Protein AF-0000000074075766 (afdb_homodimer)

Nearest PDB structures (foldseek):
  7s03-assembly1_A-2  TM=6.917E-01  e=5.453E-04  Homo sapiens
  5hoo-assembly1_B  TM=7.988E-01  e=1.488E-02  Drosophila mauritiana
  3hot-assembly1_A  TM=7.757E-01  e=2.606E-02  Drosophila mauritiana
  2mp8-assembly1_A  TM=7.355E-01  e=4.040E+00  Enterococcus faecalis
  3hgl-assembly1_A  TM=3.322E-01  e=8.854E+00  Pseudomonas syringae pv. tomato

Sequence (158 aa):
MAERSTHTRHVLIYEFESGHRAAETHRNLSQVFGTEAPSERTARVWFQRLKAGNKKLEDEPRSSRPTAVSFDELKNLAEMAERSTHTRHVLIYEFESGHRAAETHRNLSQVFGTEAPSERTARVWFQRLKAGNKKLEDEPRSSRPTAVSFDELKNLAE

Secondary structure (DSSP, 8-state):
-HHHHHHHHHHHHHHHHTT--HHHHHHHHHHHHGGGSPPHHHHHHHHHHHHTT----------S------HHHHHHHH-/-HHHHHHHHHHHHHHHHTT--HHHHHHHHHHHHGGGSPPHHHHHHHHHHHHTT----------S------HHHHHHHH-

pLDDT: mean 76.15, std 22.22, range [35.12, 97.56]

Radius of gyration: 15.57 Å; Cα contacts (8 Å, |Δi|>4): 127; chains: 2; bounding box: 32×39×40 Å

Structure (mmCIF, N/CA/C/O backbone):
data_AF-0000000074075766-model_v1
#
loop_
_entity.id
_entity.type
_entity.pdbx_description
1 polymer 'Mos1 transposase HTH domain-containing protein'
#
loop_
_atom_site.group_PDB
_atom_site.id
_atom_site.type_symbol
_atom_site.label_atom_id
_atom_site.label_alt_id
_atom_site.label_comp_id
_atom_site.label_asym_id
_atom_site.label_entity_id
_atom_site.label_seq_id
_atom_site.pdbx_PDB_ins_code
_atom_site.Cartn_x
_atom_site.Cartn_y
_atom_site.Cartn_z
_atom_site.occupancy
_atom_site.B_iso_or_equiv
_atom_site.auth_seq_id
_atom_site.auth_comp_id
_atom_site.auth_asym_id
_atom_site.auth_atom_id
_atom_site.pdbx_PDB_model_num
ATOM 1 N N . MET A 1 1 ? 16.812 -4.723 5.109 1 43.09 1 MET A N 1
ATOM 2 C CA . MET A 1 1 ? 16.281 -5.461 3.963 1 43.09 1 MET A CA 1
ATOM 3 C C . MET A 1 1 ? 14.883 -5.996 4.25 1 43.09 1 MET A C 1
ATOM 5 O O . MET A 1 1 ? 14.016 -5.988 3.373 1 43.09 1 MET A O 1
ATOM 9 N N . ALA A 1 2 ? 14.656 -6.527 5.516 1 48.91 2 ALA A N 1
ATOM 10 C CA . ALA A 1 2 ? 13.414 -7.145 5.98 1 48.91 2 ALA A CA 1
ATOM 11 C C . ALA A 1 2 ? 12.242 -6.172 5.883 1 48.91 2 ALA A C 1
ATOM 13 O O . ALA A 1 2 ? 11.125 -6.566 5.543 1 48.91 2 ALA A O 1
ATOM 14 N N . GLU A 1 3 ? 12.484 -4.793 6.168 1 53.28 3 GLU A N 1
ATOM 15 C CA . GLU A 1 3 ? 11.477 -3.742 6.188 1 53.28 3 GLU A CA 1
ATOM 16 C C . GLU A 1 3 ? 10.906 -3.5 4.793 1 53.28 3 GLU A C 1
ATOM 18 O O . GLU A 1 3 ? 9.711 -3.225 4.645 1 53.28 3 GLU A O 1
ATOM 23 N N . ARG A 1 4 ? 11.742 -3.697 3.75 1 63.53 4 ARG A N 1
ATOM 24 C CA . ARG A 1 4 ? 11.289 -3.508 2.373 1 63.53 4 ARG A CA 1
ATOM 25 C C . ARG A 1 4 ? 10.367 -4.641 1.936 1 63.53 4 ARG A C 1
ATOM 27 O O . ARG A 1 4 ? 9.43 -4.422 1.164 1 63.53 4 ARG A O 1
ATOM 34 N N . SER A 1 5 ? 10.625 -5.699 2.643 1 76.75 5 SER A N 1
ATOM 35 C CA . SER A 1 5 ? 9.781 -6.848 2.318 1 76.75 5 SER A CA 1
ATOM 36 C C . SER A 1 5 ? 8.375 -6.672 2.871 1 76.75 5 SER A C 1
ATOM 38 O O . SER A 1 5 ? 7.391 -6.949 2.18 1 76.75 5 SER A O 1
ATOM 40 N N . THR A 1 6 ? 8.406 -6.008 4.004 1 81 6 THR A N 1
ATOM 41 C CA . THR A 1 6 ? 7.105 -5.785 4.617 1 81 6 THR A CA 1
ATOM 42 C C . THR A 1 6 ? 6.332 -4.703 3.871 1 81 6 THR A C 1
ATOM 44 O O . THR A 1 6 ? 5.145 -4.863 3.59 1 81 6 THR A O 1
ATOM 47 N N . HIS A 1 7 ? 7.031 -3.674 3.494 1 87 7 HIS A N 1
ATOM 48 C CA . HIS A 1 7 ? 6.41 -2.584 2.75 1 87 7 HIS A CA 1
ATOM 49 C C . HIS A 1 7 ? 5.863 -3.068 1.412 1 87 7 HIS A C 1
ATOM 51 O O . HIS A 1 7 ? 4.727 -2.762 1.054 1 87 7 HIS A O 1
ATOM 57 N N . THR A 1 8 ? 6.605 -3.871 0.772 1 90.31 8 THR A N 1
ATOM 58 C CA . THR A 1 8 ? 6.219 -4.379 -0.54 1 90.31 8 THR A CA 1
ATOM 59 C C . THR A 1 8 ? 4.98 -5.262 -0.433 1 90.31 8 THR A C 1
ATOM 61 O O . THR A 1 8 ? 4.082 -5.188 -1.274 1 90.31 8 THR A O 1
ATOM 64 N N . ARG A 1 9 ? 4.91 -5.965 0.605 1 88.25 9 ARG A N 1
ATOM 65 C CA . ARG A 1 9 ? 3.766 -6.852 0.803 1 88.25 9 ARG A CA 1
ATOM 66 C C . ARG A 1 9 ? 2.486 -6.047 1.012 1 88.25 9 ARG A C 1
ATOM 68 O O . ARG A 1 9 ? 1.462 -6.332 0.386 1 88.25 9 ARG A O 1
ATOM 75 N N . HIS A 1 10 ? 2.586 -5.102 1.835 1 90.62 10 HIS A N 1
ATOM 76 C CA . HIS A 1 10 ? 1.429 -4.25 2.084 1 90.62 10 HIS A CA 1
ATOM 77 C C . HIS A 1 10 ? 0.969 -3.557 0.806 1 90.62 10 HIS A C 1
ATOM 79 O O . HIS A 1 10 ? -0.233 -3.436 0.559 1 90.62 10 HIS A O 1
ATOM 85 N N . VAL A 1 11 ? 1.904 -3.168 0.077 1 94.06 11 VAL A N 1
ATOM 86 C CA . VAL A 1 11 ? 1.596 -2.455 -1.157 1 94.06 11 VAL A CA 1
ATOM 87 C C . VAL A 1 11 ? 0.961 -3.412 -2.164 1 94.06 11 VAL A C 1
ATOM 89 O O . VAL A 1 11 ? 0.001 -3.055 -2.85 1 94.06 11 VAL A O 1
ATOM 92 N N . LEU A 1 12 ? 1.46 -4.672 -2.225 1 93.75 12 LEU A N 1
ATOM 93 C CA . LEU A 1 12 ? 0.882 -5.664 -3.121 1 93.75 12 LEU A CA 1
ATOM 94 C C . LEU A 1 12 ? -0.57 -5.953 -2.752 1 93.75 12 LEU A C 1
ATOM 96 O O . LEU A 1 12 ? -1.435 -6.023 -3.629 1 93.75 12 LEU A O 1
ATOM 100 N N . ILE A 1 13 ? -0.773 -6.035 -1.514 1 92.56 13 ILE A N 1
ATOM 101 C CA . ILE A 1 13 ? -2.127 -6.289 -1.028 1 92.56 13 ILE A CA 1
ATOM 102 C C . ILE A 1 13 ? -3.033 -5.117 -1.393 1 92.56 13 ILE A C 1
ATOM 104 O O . ILE A 1 13 ? -4.141 -5.312 -1.901 1 92.56 13 ILE A O 1
ATOM 108 N N . TYR A 1 14 ? -2.533 -3.949 -1.212 1 94.75 14 TYR A N 1
ATOM 109 C CA . TYR A 1 14 ? -3.285 -2.734 -1.506 1 94.75 14 TYR A CA 1
ATOM 110 C C . TYR A 1 14 ? -3.625 -2.648 -2.988 1 94.75 14 TYR A C 1
ATOM 112 O O . TYR A 1 14 ? -4.754 -2.314 -3.355 1 94.75 14 TYR A O 1
ATOM 120 N N . GLU A 1 15 ? -2.678 -2.92 -3.871 1 97.19 15 GLU A N 1
ATOM 121 C CA . GLU A 1 15 ? -2.91 -2.918 -5.312 1 97.19 15 GLU A CA 1
ATOM 122 C C . GLU A 1 15 ? -3.945 -3.969 -5.707 1 97.19 15 GLU A C 1
ATOM 124 O O . GLU A 1 15 ? -4.812 -3.711 -6.543 1 97.19 15 GLU A O 1
ATOM 129 N N . PHE A 1 16 ? -3.863 -5.133 -5.059 1 94.94 16 PHE A N 1
ATOM 130 C CA . PHE A 1 16 ? -4.816 -6.203 -5.316 1 94.94 16 PHE A CA 1
ATOM 131 C C . PHE A 1 16 ? -6.223 -5.785 -4.906 1 94.94 16 PHE A C 1
ATOM 133 O O . PHE A 1 16 ? -7.176 -5.941 -5.676 1 94.94 16 PHE A O 1
ATOM 140 N N . GLU A 1 17 ? -6.305 -5.152 -3.748 1 94 17 GLU A N 1
ATOM 141 C CA . GLU A 1 17 ? -7.602 -4.73 -3.223 1 94 17 GLU A CA 1
ATOM 142 C C . GLU A 1 17 ? -8.172 -3.57 -4.035 1 94 17 GLU A C 1
ATOM 144 O O . GLU A 1 17 ? -9.391 -3.385 -4.086 1 94 17 GLU A O 1
ATOM 149 N N . SER A 1 18 ? -7.34 -2.842 -4.637 1 96.12 18 SER A N 1
ATOM 150 C CA . SER A 1 18 ? -7.766 -1.726 -5.473 1 96.12 18 SER A CA 1
ATOM 151 C C . SER A 1 18 ? -8.273 -2.211 -6.828 1 96.12 18 SER A C 1
ATOM 153 O O . SER A 1 18 ? -8.742 -1.413 -7.645 1 96.12 18 SER A O 1
ATOM 155 N N . GLY A 1 19 ? -8.031 -3.441 -7.184 1 95.56 19 GLY A N 1
ATOM 156 C CA . GLY A 1 19 ? -8.562 -4.023 -8.406 1 95.56 19 GLY A CA 1
ATOM 157 C C . GLY A 1 19 ? -7.586 -3.965 -9.562 1 95.56 19 GLY A C 1
ATOM 158 O O . GLY A 1 19 ? -7.965 -4.203 -10.719 1 95.56 19 GLY A O 1
ATOM 159 N N . HIS A 1 20 ? -6.406 -3.686 -9.242 1 96.94 20 HIS A N 1
ATOM 160 C CA . HIS A 1 20 ? -5.41 -3.619 -10.305 1 96.94 20 HIS A CA 1
ATOM 161 C C . HIS A 1 20 ? -4.945 -5.012 -10.711 1 96.94 20 HIS A C 1
ATOM 163 O O . HIS A 1 20 ? -4.934 -5.934 -9.891 1 96.94 20 HIS A O 1
ATOM 169 N N . ARG A 1 21 ? -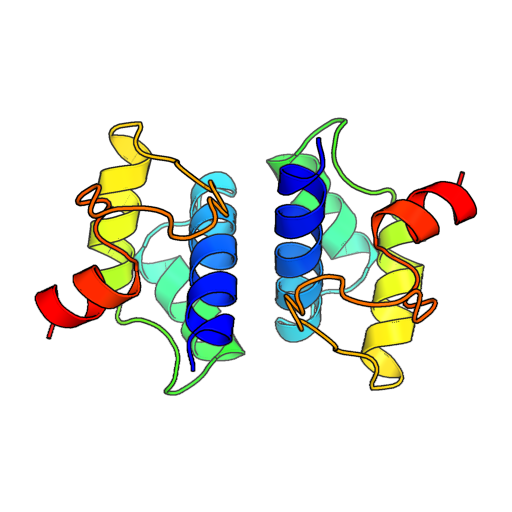4.559 -5.133 -12.031 1 96.75 21 ARG A N 1
ATOM 170 C CA . ARG A 1 21 ? -3.986 -6.383 -12.523 1 96.75 21 ARG A CA 1
ATOM 171 C C . ARG A 1 21 ? -2.516 -6.5 -12.133 1 96.75 21 ARG A C 1
ATOM 173 O O . ARG A 1 21 ? -1.87 -5.5 -11.812 1 96.75 21 ARG A O 1
ATOM 180 N N . ALA A 1 22 ? -2.006 -7.691 -12.211 1 96.94 22 ALA A N 1
ATOM 181 C CA . ALA A 1 22 ? -0.619 -7.961 -11.836 1 96.94 22 ALA A CA 1
ATOM 182 C C . ALA A 1 22 ? 0.346 -7.148 -12.695 1 96.94 22 ALA A C 1
ATOM 184 O O . ALA A 1 22 ? 1.343 -6.625 -12.195 1 96.94 22 ALA A O 1
ATOM 185 N N . ALA A 1 23 ? 0.012 -7.02 -13.953 1 97.12 23 ALA A N 1
ATOM 186 C CA . ALA A 1 23 ? 0.882 -6.273 -14.859 1 97.12 23 ALA A CA 1
ATOM 187 C C . ALA A 1 23 ? 0.885 -4.785 -14.516 1 97.12 23 ALA A C 1
ATOM 189 O O . ALA A 1 23 ? 1.934 -4.137 -14.539 1 97.12 23 ALA A O 1
ATOM 190 N N . GLU A 1 24 ? -0.244 -4.262 -14.227 1 97.56 24 GLU A N 1
ATOM 191 C CA . GLU A 1 24 ? -0.362 -2.865 -13.82 1 97.56 24 GLU A CA 1
ATOM 192 C C . GLU A 1 24 ? 0.359 -2.617 -12.492 1 97.56 24 GLU A C 1
ATOM 194 O O . GLU A 1 24 ? 1.063 -1.618 -12.344 1 97.56 24 GLU A O 1
ATOM 199 N N . THR A 1 25 ? 0.118 -3.568 -11.609 1 97.31 25 THR A N 1
ATOM 200 C CA . THR A 1 25 ? 0.771 -3.475 -10.305 1 97.31 25 THR A CA 1
ATOM 201 C C . THR A 1 25 ? 2.289 -3.453 -10.469 1 97.31 25 THR A C 1
ATOM 203 O O . THR A 1 25 ? 2.973 -2.645 -9.828 1 97.31 25 THR A O 1
ATOM 206 N N . HIS A 1 26 ? 2.779 -4.305 -11.32 1 96.75 26 HIS A N 1
ATOM 207 C CA . HIS A 1 26 ? 4.219 -4.336 -11.57 1 96.75 26 HIS A CA 1
ATOM 208 C C . HIS A 1 26 ? 4.715 -2.992 -12.086 1 96.75 26 HIS A C 1
ATOM 210 O O . HIS A 1 26 ? 5.762 -2.504 -11.656 1 96.75 26 HIS A O 1
ATOM 216 N N . ARG A 1 27 ? 4.012 -2.365 -12.977 1 97.06 27 ARG A N 1
ATOM 217 C CA . ARG A 1 27 ? 4.391 -1.059 -13.5 1 97.06 27 ARG A CA 1
ATOM 218 C C . ARG A 1 27 ? 4.391 -0.004 -12.398 1 97.06 27 ARG A C 1
ATOM 220 O O . ARG A 1 27 ? 5.328 0.79 -12.297 1 97.06 27 ARG A O 1
ATOM 227 N N . ASN A 1 28 ? 3.352 -0.057 -11.625 1 97.5 28 ASN A N 1
ATOM 228 C CA . ASN A 1 28 ? 3.236 0.905 -10.539 1 97.5 28 ASN A CA 1
ATOM 229 C C . ASN A 1 28 ? 4.383 0.764 -9.539 1 97.5 28 ASN A C 1
ATOM 231 O O . ASN A 1 28 ? 5.008 1.756 -9.156 1 97.5 28 ASN A O 1
ATOM 235 N N . LEU A 1 29 ? 4.648 -0.515 -9.094 1 96.44 29 LEU A N 1
ATOM 236 C CA . LEU A 1 29 ? 5.699 -0.771 -8.117 1 96.44 29 LEU A CA 1
ATOM 237 C C . LEU A 1 29 ? 7.07 -0.454 -8.695 1 96.44 29 LEU A C 1
ATOM 239 O O . LEU A 1 29 ? 7.957 0.024 -7.98 1 96.44 29 LEU A O 1
ATOM 243 N N . SER A 1 30 ? 7.258 -0.67 -10.023 1 96.5 30 SER A N 1
ATOM 244 C CA . SER A 1 30 ? 8.523 -0.352 -10.672 1 96.5 30 SER A CA 1
ATOM 245 C C . SER A 1 30 ? 8.781 1.151 -10.68 1 96.5 30 SER A C 1
ATOM 247 O O . SER A 1 30 ? 9.93 1.592 -10.562 1 96.5 30 SER A O 1
ATOM 249 N N . GLN A 1 31 ? 7.746 1.887 -10.836 1 95.94 31 GLN A N 1
ATOM 250 C CA . GLN A 1 31 ? 7.871 3.34 -10.828 1 95.94 31 GLN A CA 1
ATOM 251 C C . GLN A 1 31 ? 8.25 3.846 -9.438 1 95.94 31 GLN A C 1
ATOM 253 O O . GLN A 1 31 ? 9.031 4.789 -9.305 1 95.94 31 GLN A O 1
ATOM 258 N N . VAL A 1 32 ? 7.75 3.195 -8.453 1 94.62 32 VAL A N 1
ATOM 259 C CA . VAL A 1 32 ? 7.926 3.668 -7.086 1 94.62 32 VAL A CA 1
ATOM 260 C C . VAL A 1 32 ? 9.219 3.102 -6.508 1 94.62 32 VAL A C 1
ATOM 262 O O . VAL A 1 32 ? 9.984 3.822 -5.863 1 94.62 32 VAL A O 1
ATOM 265 N N . PHE A 1 33 ? 9.492 1.77 -6.766 1 93.38 33 PHE A N 1
ATOM 266 C CA . PHE A 1 33 ? 10.602 1.095 -6.098 1 93.38 33 PHE A CA 1
ATOM 267 C C . PHE A 1 33 ? 11.781 0.927 -7.043 1 93.38 33 PHE A C 1
ATOM 269 O O . PHE A 1 33 ? 12.883 0.57 -6.613 1 93.38 33 PHE A O 1
ATOM 276 N N . GLY A 1 34 ? 11.602 1.08 -8.328 1 93.31 34 GLY A N 1
ATOM 277 C CA . GLY A 1 34 ? 12.68 0.916 -9.289 1 93.31 34 GLY A CA 1
ATOM 278 C C . GLY A 1 34 ? 13.172 -0.515 -9.391 1 93.31 34 GLY A C 1
ATOM 279 O O . GLY A 1 34 ? 12.383 -1.436 -9.609 1 93.31 34 GLY A O 1
ATOM 280 N N . THR A 1 35 ? 14.461 -0.737 -9.094 1 90.81 35 THR A N 1
ATOM 281 C CA . THR A 1 35 ? 15.094 -2.041 -9.258 1 90.81 35 THR A CA 1
ATOM 282 C C . THR A 1 35 ? 14.727 -2.967 -8.094 1 90.81 35 THR A C 1
ATOM 284 O O . THR A 1 35 ? 14.898 -4.184 -8.195 1 90.81 35 THR A O 1
ATOM 287 N N . GLU A 1 36 ? 14.195 -2.311 -7.039 1 89.44 36 GLU A N 1
ATOM 288 C CA . GLU A 1 36 ? 13.852 -3.096 -5.855 1 89.44 36 GLU A CA 1
ATOM 289 C C . GLU A 1 36 ? 12.422 -3.623 -5.941 1 89.44 36 GLU A C 1
ATOM 291 O O . GLU A 1 36 ? 11.969 -4.352 -5.055 1 89.44 36 GLU A O 1
ATOM 296 N N . ALA A 1 37 ? 11.758 -3.25 -7.02 1 93.56 37 ALA A N 1
ATOM 297 C CA . ALA A 1 37 ? 10.383 -3.721 -7.203 1 93.56 37 ALA A CA 1
ATOM 298 C C . ALA A 1 37 ? 10.352 -5.219 -7.48 1 93.56 37 ALA A C 1
ATOM 300 O O . ALA A 1 37 ? 11.234 -5.75 -8.156 1 93.56 37 ALA A O 1
ATOM 301 N N . PRO A 1 38 ? 9.328 -5.891 -6.945 1 93.31 38 PRO A N 1
ATOM 302 C CA . PRO A 1 38 ? 9.164 -7.297 -7.312 1 93.31 38 PRO A CA 1
ATOM 303 C C . PRO A 1 38 ? 8.914 -7.492 -8.805 1 93.31 38 PRO A C 1
ATOM 305 O O . PRO A 1 38 ? 8.359 -6.609 -9.461 1 93.31 38 PRO A O 1
ATOM 308 N N . SER A 1 39 ? 9.336 -8.633 -9.242 1 94.12 39 SER A N 1
ATOM 309 C CA . SER A 1 39 ? 9.062 -8.977 -10.633 1 94.12 39 SER A CA 1
ATOM 310 C C . SER A 1 39 ? 7.574 -9.188 -10.867 1 94.12 39 SER A C 1
ATOM 312 O O . SER A 1 39 ? 6.816 -9.422 -9.922 1 94.12 39 SER A O 1
ATOM 314 N N . GLU A 1 40 ? 7.242 -9.078 -12.156 1 95.94 40 GLU A N 1
ATOM 315 C CA . GLU A 1 40 ? 5.855 -9.344 -12.516 1 95.94 40 GLU A CA 1
ATOM 316 C C . GLU A 1 40 ? 5.438 -10.75 -12.094 1 95.94 40 GLU A C 1
ATOM 318 O O . GLU A 1 40 ? 4.301 -10.961 -11.664 1 95.94 40 GLU A O 1
ATOM 323 N N . ARG A 1 41 ? 6.32 -11.695 -12.234 1 94.38 41 ARG A N 1
ATOM 324 C CA . ARG A 1 41 ? 6.035 -13.07 -11.828 1 94.38 41 ARG A CA 1
ATOM 325 C C . ARG A 1 41 ? 5.711 -13.141 -10.336 1 94.38 41 ARG A C 1
ATOM 327 O O . ARG A 1 41 ? 4.746 -13.797 -9.938 1 94.38 41 ARG A O 1
ATOM 334 N N . THR A 1 42 ? 6.504 -12.445 -9.609 1 92.12 42 THR A N 1
ATOM 335 C CA . THR A 1 42 ? 6.27 -12.406 -8.172 1 92.12 42 THR A CA 1
ATOM 336 C C . THR A 1 42 ? 4.902 -11.805 -7.859 1 92.12 42 THR A C 1
ATOM 338 O O . THR A 1 42 ? 4.148 -12.352 -7.047 1 92.12 42 THR A O 1
ATOM 341 N N . ALA A 1 43 ? 4.602 -10.734 -8.562 1 94.69 43 ALA A N 1
ATOM 342 C CA . ALA A 1 43 ? 3.297 -10.102 -8.359 1 94.69 43 ALA A CA 1
ATOM 343 C C . ALA A 1 43 ? 2.164 -11.062 -8.703 1 94.69 43 ALA A C 1
ATOM 345 O O . ALA A 1 43 ? 1.176 -11.156 -7.973 1 94.69 43 ALA A O 1
ATOM 346 N N . ARG A 1 44 ? 2.328 -11.789 -9.727 1 95.38 44 ARG A N 1
ATOM 347 C CA . ARG A 1 44 ? 1.304 -12.719 -10.18 1 95.38 44 ARG A CA 1
ATOM 348 C C . ARG A 1 44 ? 1.085 -13.828 -9.156 1 95.38 44 ARG A C 1
ATOM 350 O O . ARG A 1 44 ? -0.054 -14.219 -8.883 1 95.38 44 ARG A O 1
ATOM 357 N N . VAL A 1 45 ? 2.129 -14.367 -8.68 1 91.75 45 VAL A N 1
ATOM 358 C CA . VAL A 1 45 ? 2.045 -15.43 -7.684 1 91.75 45 VAL A CA 1
ATOM 359 C C . VAL A 1 45 ? 1.299 -14.938 -6.449 1 91.75 45 VAL A C 1
ATOM 361 O O . VAL A 1 45 ? 0.407 -15.617 -5.938 1 91.75 45 VAL A O 1
ATOM 364 N N . TRP A 1 46 ? 1.602 -13.742 -6.043 1 90.69 46 TRP A N 1
ATOM 365 C CA . TRP A 1 46 ? 0.951 -13.164 -4.871 1 90.69 46 TRP A CA 1
ATOM 366 C C . TRP A 1 46 ? -0.531 -12.922 -5.137 1 90.69 46 TRP A C 1
ATOM 368 O O . TRP A 1 46 ? -1.373 -13.172 -4.27 1 90.69 46 TRP A O 1
ATOM 378 N N . PHE A 1 47 ? -0.798 -12.453 -6.242 1 93.06 47 PHE A N 1
ATOM 379 C CA . PHE A 1 47 ? -2.189 -12.195 -6.59 1 93.06 47 PHE A CA 1
ATOM 380 C C . PHE A 1 47 ? -2.996 -13.492 -6.586 1 93.06 47 PHE A C 1
ATOM 382 O O . PHE A 1 47 ? -4.156 -13.5 -6.172 1 93.06 47 PHE A O 1
ATOM 389 N N . GLN A 1 48 ? -2.379 -14.539 -7.051 1 93.19 48 GLN A N 1
ATOM 390 C CA . GLN A 1 48 ? -3.047 -15.836 -7.031 1 93.19 48 GLN A CA 1
ATOM 391 C C . GLN A 1 48 ? -3.328 -16.281 -5.602 1 93.19 48 GLN A C 1
ATOM 393 O O . GLN A 1 48 ? -4.402 -16.828 -5.316 1 93.19 48 GLN A O 1
ATOM 398 N N . ARG A 1 49 ? -2.438 -16.031 -4.789 1 88.56 49 ARG A N 1
ATOM 399 C CA . ARG A 1 49 ? -2.604 -16.391 -3.383 1 88.56 49 ARG A CA 1
ATOM 400 C C . ARG A 1 49 ? -3.703 -15.555 -2.734 1 88.56 49 ARG A C 1
ATOM 402 O O . ARG A 1 49 ? -4.516 -16.078 -1.969 1 88.56 49 ARG A O 1
ATOM 409 N N . LEU A 1 50 ? -3.668 -14.328 -3.027 1 88 50 LEU A N 1
ATOM 410 C CA . LEU A 1 50 ? -4.672 -13.422 -2.475 1 88 50 LEU A CA 1
ATOM 411 C C . LEU A 1 50 ? -6.062 -13.773 -2.992 1 88 50 LEU A C 1
ATOM 413 O O . LEU A 1 50 ? -7.043 -13.703 -2.244 1 88 50 LEU A O 1
ATOM 417 N N . LYS A 1 51 ? -6.129 -14.133 -4.188 1 91.19 51 LYS A N 1
ATOM 418 C CA . LYS A 1 51 ? -7.402 -14.539 -4.777 1 91.19 51 LYS A CA 1
ATOM 419 C C . LYS A 1 51 ? -7.922 -15.82 -4.121 1 91.19 51 LYS A C 1
ATOM 421 O O . LYS A 1 51 ? -9.133 -15.992 -3.965 1 91.19 51 LYS A O 1
ATOM 426 N N . ALA A 1 52 ? -7.023 -16.656 -3.777 1 88.75 52 ALA A N 1
ATOM 427 C CA . ALA A 1 52 ? -7.383 -17.938 -3.18 1 88.75 52 ALA A CA 1
ATOM 428 C C . ALA A 1 52 ? -7.754 -17.766 -1.709 1 88.75 52 ALA A C 1
ATOM 430 O O . ALA A 1 52 ? -8.172 -18.734 -1.056 1 88.75 52 ALA A O 1
ATOM 431 N N . GLY A 1 53 ? -7.762 -16.531 -1.18 1 79.12 53 GLY A N 1
ATOM 432 C CA . GLY A 1 53 ? -8.188 -16.266 0.181 1 79.12 53 GLY A CA 1
ATOM 433 C C . GLY A 1 53 ? -7.043 -16.188 1.168 1 79.12 53 GLY A C 1
ATOM 434 O O . GLY A 1 53 ? -7.258 -16.125 2.379 1 79.12 53 GLY A O 1
ATOM 435 N N . ASN A 1 54 ? -5.863 -16.281 0.69 1 65.75 54 ASN A N 1
ATOM 436 C CA . ASN A 1 54 ? -4.688 -16.234 1.554 1 65.75 54 ASN A CA 1
ATOM 437 C C . ASN A 1 54 ? -4.184 -14.812 1.756 1 65.75 54 ASN A C 1
ATOM 439 O O . ASN A 1 54 ? -3.166 -14.422 1.183 1 65.75 54 ASN A O 1
ATOM 443 N N . LYS A 1 55 ? -5.043 -13.922 2.324 1 61.19 55 LYS A N 1
ATOM 444 C CA . LYS A 1 55 ? -4.633 -12.547 2.58 1 61.19 55 LYS A CA 1
ATOM 445 C C . LYS A 1 55 ? -4.086 -12.391 3.996 1 61.19 55 LYS A C 1
ATOM 447 O O . LYS A 1 55 ? -4.125 -11.297 4.566 1 61.19 55 LYS A O 1
ATOM 452 N N . LYS A 1 56 ? -3.09 -13.109 4.391 1 55.66 56 LYS A N 1
ATOM 453 C CA . LYS A 1 56 ? -2.641 -12.898 5.762 1 55.66 56 LYS A CA 1
ATOM 454 C C . LYS A 1 56 ? -1.661 -11.727 5.844 1 55.66 56 LYS A C 1
ATOM 456 O O . LYS A 1 56 ? -0.619 -11.734 5.184 1 55.66 56 LYS A O 1
ATOM 461 N N . LEU A 1 57 ? -2.17 -10.523 6.168 1 56 57 LEU A N 1
ATOM 462 C CA . LEU A 1 57 ? -1.366 -9.352 6.48 1 56 57 LEU A CA 1
ATOM 463 C C . LEU A 1 57 ? -0.544 -9.57 7.746 1 56 57 LEU A C 1
ATOM 465 O O . LEU A 1 57 ? 0.147 -8.664 8.211 1 56 57 LEU A O 1
ATOM 469 N N . GLU A 1 58 ? -0.79 -10.797 8.469 1 49.19 58 GLU A N 1
ATOM 470 C CA . GLU A 1 58 ? -0.332 -10.859 9.859 1 49.19 58 GLU A CA 1
ATOM 471 C C . GLU A 1 58 ? 1.135 -10.461 9.969 1 49.19 58 GLU A C 1
ATOM 473 O O . GLU A 1 58 ? 1.99 -11 9.273 1 49.19 58 GLU A O 1
ATOM 478 N N . ASP A 1 59 ? 1.331 -9.234 10.219 1 46.44 59 ASP A N 1
ATOM 479 C CA . ASP A 1 59 ? 2.605 -8.883 10.836 1 46.44 59 ASP A CA 1
ATOM 480 C C . ASP A 1 59 ? 2.992 -9.891 11.914 1 46.44 59 ASP A C 1
ATOM 482 O O . ASP A 1 59 ? 2.883 -9.602 13.109 1 46.44 59 ASP A O 1
ATOM 486 N N . GLU A 1 60 ? 2.479 -11.086 12.031 1 43.06 60 GLU A N 1
ATOM 487 C CA . GLU A 1 60 ? 2.867 -11.914 13.172 1 43.06 60 GLU A CA 1
ATOM 488 C C . GLU A 1 60 ? 4.375 -11.875 13.391 1 43.06 60 GLU A C 1
ATOM 490 O O . GLU A 1 60 ? 5.152 -11.938 12.438 1 43.06 60 GLU A O 1
ATOM 495 N N . PRO A 1 61 ? 4.711 -11.336 14.555 1 40.91 61 PRO A N 1
ATOM 496 C CA . PRO A 1 61 ? 6.094 -11.68 14.891 1 40.91 61 PRO A CA 1
ATOM 497 C C . PRO A 1 61 ? 6.492 -13.07 14.414 1 40.91 61 PRO A C 1
ATOM 499 O O . PRO A 1 61 ? 5.641 -13.961 14.297 1 40.91 61 PRO A O 1
ATOM 502 N N . ARG A 1 62 ? 7.375 -13.156 13.516 1 39.06 62 ARG A N 1
ATOM 503 C CA . ARG A 1 62 ? 7.945 -14.453 13.164 1 39.06 62 ARG A CA 1
ATOM 504 C C . ARG A 1 62 ? 7.957 -15.383 14.367 1 39.06 62 ARG A C 1
ATOM 506 O O . ARG A 1 62 ? 8.883 -15.352 15.188 1 39.06 62 ARG A O 1
ATOM 513 N N . SER A 1 63 ? 6.965 -15.461 15.227 1 35.12 63 SER A N 1
ATOM 514 C CA . SER A 1 63 ? 7.391 -16.609 16.016 1 35.12 63 SER A CA 1
ATOM 515 C C . SER A 1 63 ? 7.867 -17.75 15.117 1 35.12 63 SER A C 1
ATOM 517 O O . SER A 1 63 ? 7.715 -17.688 13.891 1 35.12 63 SER A O 1
ATOM 519 N N . SER A 1 64 ? 7.684 -19.219 15.586 1 35.47 64 SER A N 1
ATOM 520 C CA . SER A 1 64 ? 8.07 -20.5 15.008 1 35.47 64 SER A CA 1
ATOM 521 C C . SER A 1 64 ? 7.605 -20.625 13.562 1 35.47 64 SER A C 1
ATOM 523 O O . SER A 1 64 ? 6.672 -19.938 13.141 1 35.47 64 SER A O 1
ATOM 525 N N . ARG A 1 65 ? 8.047 -21.797 12.727 1 36.53 65 ARG A N 1
ATOM 526 C CA . ARG A 1 65 ? 8.219 -22.156 11.328 1 36.53 65 ARG A CA 1
ATOM 527 C C . ARG A 1 65 ? 6.898 -22.078 10.57 1 36.53 65 ARG A C 1
ATOM 529 O O . ARG A 1 65 ? 6.434 -23.062 10.008 1 36.53 65 ARG A O 1
ATOM 536 N N . PRO A 1 66 ? 5.906 -21.469 11.062 1 39.78 66 PRO A N 1
ATOM 537 C CA . PRO A 1 66 ? 4.82 -21.797 10.133 1 39.78 66 PRO A CA 1
ATOM 538 C C . PRO A 1 66 ? 5.125 -21.375 8.695 1 39.78 66 PRO A C 1
ATOM 540 O O . PRO A 1 66 ? 5.906 -20.453 8.477 1 39.78 66 PRO A O 1
ATOM 543 N N . THR A 1 67 ? 5.113 -22.219 7.676 1 39.09 67 THR A N 1
ATOM 544 C CA . THR A 1 67 ? 5.445 -22.141 6.258 1 39.09 67 THR A CA 1
ATOM 545 C C . THR A 1 67 ? 4.805 -20.906 5.617 1 39.09 67 THR A C 1
ATOM 547 O O . THR A 1 67 ? 3.662 -20.969 5.152 1 39.09 67 THR A O 1
ATOM 550 N N . ALA A 1 68 ? 4.445 -20.031 6.387 1 43.31 68 ALA A N 1
ATOM 551 C CA . ALA A 1 68 ? 3.941 -18.953 5.547 1 43.31 68 ALA A CA 1
ATOM 552 C C . ALA A 1 68 ? 5.027 -18.422 4.609 1 43.31 68 ALA A C 1
ATOM 554 O O . ALA A 1 68 ? 6.129 -18.094 5.051 1 43.31 68 ALA A O 1
ATOM 555 N N . VAL A 1 69 ? 4.941 -18.875 3.459 1 44.91 69 VAL A N 1
ATOM 556 C CA . VAL A 1 69 ? 5.848 -18.438 2.402 1 44.91 69 VAL A CA 1
ATOM 557 C C . VAL A 1 69 ? 6.047 -16.922 2.482 1 44.91 69 VAL A C 1
ATOM 559 O O . VAL A 1 69 ? 5.086 -16.156 2.393 1 44.91 69 VAL A O 1
ATOM 562 N N . SER A 1 70 ? 6.926 -16.562 3.277 1 51.47 70 SER A N 1
ATOM 563 C CA . SER A 1 70 ? 7.332 -15.164 3.369 1 51.47 70 SER A CA 1
ATOM 564 C C . SER A 1 70 ? 7.578 -14.57 1.987 1 51.47 70 SER A C 1
ATOM 566 O O . SER A 1 70 ? 7.949 -15.289 1.054 1 51.47 70 SER A O 1
ATOM 568 N N . PHE A 1 71 ? 7.102 -13.398 1.899 1 53.56 71 PHE A N 1
ATOM 569 C CA . PHE A 1 71 ? 7.426 -12.656 0.692 1 53.56 71 PHE A CA 1
ATOM 570 C C . PHE A 1 71 ? 8.859 -12.93 0.252 1 53.56 71 PHE A C 1
ATOM 572 O O . PHE A 1 71 ? 9.125 -13.086 -0.941 1 53.56 71 PHE A O 1
ATOM 579 N N . ASP A 1 72 ? 9.625 -13.031 1.279 1 55.5 72 ASP A N 1
ATOM 580 C CA . ASP A 1 72 ? 11.031 -13.297 0.974 1 55.5 72 ASP A CA 1
ATOM 581 C C . ASP A 1 72 ? 11.195 -14.68 0.354 1 55.5 72 ASP A C 1
ATOM 583 O O . ASP A 1 72 ? 12.062 -14.883 -0.507 1 55.5 72 ASP A O 1
ATOM 587 N N . GLU A 1 73 ? 10.391 -15.578 0.876 1 55.19 73 GLU A N 1
ATOM 588 C CA . GLU A 1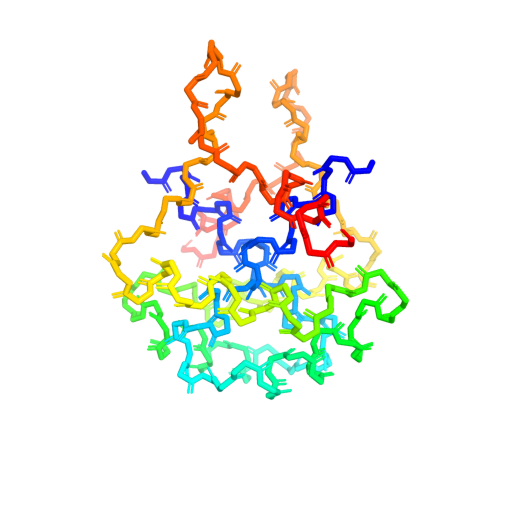 73 ? 10.5 -16.938 0.361 1 55.19 73 GLU A CA 1
ATOM 589 C C . GLU A 1 73 ? 9.977 -17.031 -1.071 1 55.19 73 GLU A C 1
ATOM 591 O O . GLU A 1 73 ? 10.531 -17.766 -1.893 1 55.19 73 GLU A O 1
ATOM 596 N N . LEU A 1 74 ? 9.023 -16.297 -1.351 1 55.16 74 LEU A N 1
ATOM 597 C CA . LEU A 1 74 ? 8.469 -16.328 -2.699 1 55.16 74 LEU A CA 1
ATOM 598 C C . LEU A 1 74 ? 9.406 -15.641 -3.686 1 55.16 74 LEU A C 1
ATOM 600 O O . LEU A 1 74 ? 9.492 -16.047 -4.848 1 55.16 74 LEU A O 1
ATOM 604 N N . LYS A 1 75 ? 10.078 -14.648 -3.145 1 55.25 75 LYS A N 1
ATOM 605 C CA . LYS A 1 75 ? 11.109 -14.062 -3.996 1 55.25 75 LYS A CA 1
ATOM 606 C C . LYS A 1 75 ? 12.109 -15.109 -4.461 1 55.25 75 LYS A C 1
ATOM 608 O O . LYS A 1 75 ? 12.562 -15.086 -5.605 1 55.25 75 LYS A O 1
ATOM 613 N N . ASN A 1 76 ? 12.398 -15.969 -3.518 1 54.78 76 ASN A N 1
ATOM 614 C CA . ASN A 1 76 ? 13.367 -17.016 -3.832 1 54.78 76 ASN A CA 1
ATOM 615 C C . ASN A 1 76 ? 12.781 -18.031 -4.812 1 54.78 76 ASN A C 1
ATOM 617 O O . ASN A 1 76 ? 13.523 -18.641 -5.594 1 54.78 76 ASN A O 1
ATOM 621 N N . LEU A 1 77 ? 11.555 -18.188 -4.684 1 50.91 77 LEU A N 1
ATOM 622 C CA . LEU A 1 77 ? 10.953 -19.188 -5.551 1 50.91 77 LEU A CA 1
ATOM 623 C C . LEU A 1 77 ? 10.805 -18.672 -6.973 1 50.91 77 LEU A C 1
ATOM 625 O O . LEU A 1 77 ? 10.883 -19.438 -7.934 1 50.91 77 LEU A O 1
ATOM 629 N N . ALA A 1 78 ? 10.602 -17.422 -7.055 1 52.75 78 ALA A N 1
ATOM 630 C CA . ALA A 1 78 ? 10.406 -16.875 -8.391 1 52.75 78 ALA A CA 1
ATOM 631 C C . ALA A 1 78 ? 11.742 -16.641 -9.086 1 52.75 78 ALA A C 1
ATOM 633 O O . ALA A 1 78 ? 11.789 -16.438 -10.305 1 52.75 78 ALA A O 1
ATOM 634 N N . GLU A 1 79 ? 12.852 -16.516 -8.367 1 44.5 79 GLU A N 1
ATOM 635 C CA . GLU A 1 79 ? 14.156 -16.531 -9.031 1 44.5 79 GLU A CA 1
ATOM 636 C C . GLU A 1 79 ? 14.547 -17.953 -9.43 1 44.5 79 GLU A C 1
ATOM 638 O O . GLU A 1 79 ? 14.211 -18.906 -8.742 1 44.5 79 GLU A O 1
ATOM 643 N N . MET B 1 1 ? -6.875 -4.473 15.469 1 43.03 1 MET B N 1
ATOM 644 C CA . MET B 1 1 ? -6.98 -3.051 15.156 1 43.03 1 MET B CA 1
ATOM 645 C C . MET B 1 1 ? -5.617 -2.479 14.773 1 43.03 1 MET B C 1
ATOM 647 O O . MET B 1 1 ? -5.523 -1.656 13.859 1 43.03 1 MET B O 1
ATOM 651 N N . ALA B 1 2 ? -4.52 -2.883 15.531 1 48.78 2 ALA B N 1
ATOM 652 C CA . ALA B 1 2 ? -3.146 -2.416 15.375 1 48.78 2 ALA B CA 1
ATOM 653 C C . ALA B 1 2 ? -2.633 -2.691 13.961 1 48.78 2 ALA B C 1
ATOM 655 O O . ALA B 1 2 ? -1.908 -1.875 13.383 1 48.78 2 ALA B O 1
ATOM 656 N N . GLU B 1 3 ? -3.029 -3.869 13.32 1 53.5 3 GLU B N 1
ATOM 657 C CA . GLU B 1 3 ? -2.584 -4.324 12.008 1 53.5 3 GLU B CA 1
ATOM 658 C C . GLU B 1 3 ? -3.098 -3.402 10.898 1 53.5 3 GLU B C 1
ATOM 660 O O . GLU B 1 3 ? -2.398 -3.154 9.914 1 53.5 3 GLU B O 1
ATOM 665 N N . ARG B 1 4 ? -4.301 -2.812 11.117 1 63.28 4 ARG B N 1
ATOM 666 C CA . ARG B 1 4 ? -4.879 -1.903 10.133 1 63.28 4 ARG B CA 1
ATOM 667 C C . ARG B 1 4 ? -4.141 -0.569 10.125 1 63.28 4 ARG B C 1
ATOM 669 O O . ARG B 1 4 ? -4.004 0.061 9.07 1 63.28 4 ARG B O 1
ATOM 676 N N . SER B 1 5 ? -3.586 -0.382 11.297 1 76.81 5 SER B N 1
ATOM 677 C CA . SER B 1 5 ? -2.838 0.867 11.398 1 76.81 5 SER B CA 1
ATOM 678 C C . SER B 1 5 ? -1.517 0.78 10.641 1 76.81 5 SER B C 1
ATOM 680 O O . SER B 1 5 ? -1.146 1.709 9.922 1 76.81 5 SER B O 1
ATOM 682 N N . THR B 1 6 ? -1.043 -0.441 10.703 1 81.19 6 THR B N 1
ATOM 683 C CA . THR B 1 6 ? 0.227 -0.629 10.008 1 81.19 6 THR B CA 1
ATOM 684 C C . THR B 1 6 ? 0.021 -0.667 8.5 1 81.19 6 THR B C 1
ATOM 686 O O . THR B 1 6 ? 0.762 -0.027 7.75 1 81.19 6 THR B O 1
ATOM 689 N N . HIS B 1 7 ? -1.01 -1.324 8.094 1 86.94 7 HIS B N 1
ATOM 690 C CA . HIS B 1 7 ? -1.332 -1.416 6.672 1 86.94 7 HIS B CA 1
ATOM 691 C C . HIS B 1 7 ? -1.625 -0.039 6.082 1 86.94 7 HIS B C 1
ATOM 693 O O . HIS B 1 7 ? -1.105 0.309 5.02 1 86.94 7 HIS B O 1
ATOM 699 N N . THR B 1 8 ? -2.344 0.729 6.801 1 90.44 8 THR B N 1
ATOM 700 C CA . THR B 1 8 ? -2.73 2.059 6.34 1 90.44 8 THR B CA 1
ATOM 701 C C . THR B 1 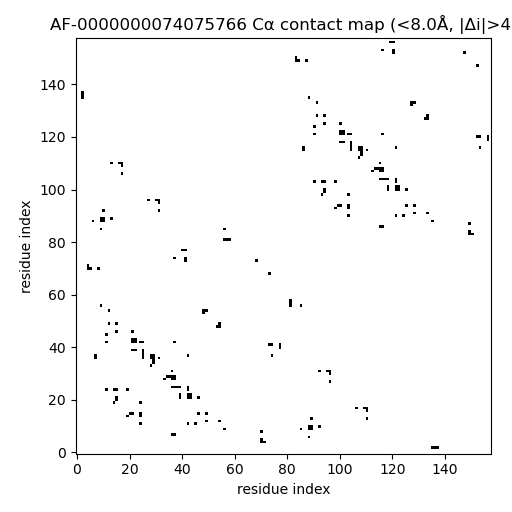8 ? -1.507 2.957 6.195 1 90.44 8 THR B C 1
ATOM 703 O O . THR B 1 8 ? -1.398 3.719 5.23 1 90.44 8 THR B O 1
ATOM 706 N N . ARG B 1 9 ? -0.601 2.766 7.055 1 88.5 9 ARG B N 1
ATOM 707 C CA . ARG B 1 9 ? 0.61 3.58 7.008 1 88.5 9 ARG B CA 1
ATOM 708 C C . ARG B 1 9 ? 1.445 3.252 5.777 1 88.5 9 ARG B C 1
ATOM 710 O O . ARG B 1 9 ? 1.886 4.156 5.062 1 88.5 9 ARG B O 1
ATOM 717 N N . HIS B 1 10 ? 1.608 2.031 5.555 1 90.69 10 HIS B N 1
ATOM 718 C CA . HIS B 1 10 ? 2.361 1.605 4.379 1 90.69 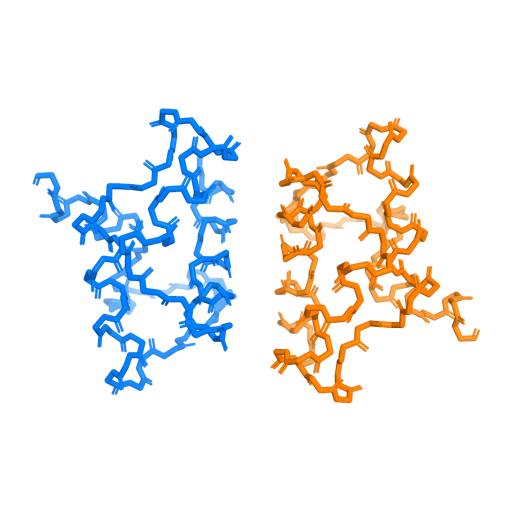10 HIS B CA 1
ATOM 719 C C . HIS B 1 10 ? 1.704 2.098 3.096 1 90.69 10 HIS B C 1
ATOM 721 O O . HIS B 1 10 ? 2.393 2.518 2.162 1 90.69 10 HIS B O 1
ATOM 727 N N . VAL B 1 11 ? 0.453 2.047 3.119 1 94.06 11 VAL B N 1
ATOM 728 C CA . VAL B 1 11 ? -0.293 2.457 1.934 1 94.06 11 VAL B CA 1
ATOM 729 C C . VAL B 1 11 ? -0.173 3.967 1.745 1 94.06 11 VAL B C 1
ATOM 731 O O . VAL B 1 11 ? 0.003 4.445 0.622 1 94.06 11 VAL B O 1
ATOM 734 N N . LEU B 1 12 ? -0.209 4.73 2.869 1 93.88 12 LEU B N 1
ATOM 735 C CA . LEU B 1 12 ? -0.053 6.18 2.789 1 93.88 12 LEU B CA 1
ATOM 736 C C . LEU B 1 12 ? 1.318 6.551 2.232 1 93.88 12 LEU B C 1
ATOM 738 O O . LEU B 1 12 ? 1.429 7.426 1.372 1 93.88 12 LEU B O 1
ATOM 742 N N . ILE B 1 13 ? 2.268 5.859 2.684 1 92.62 13 ILE B N 1
ATOM 743 C CA . ILE B 1 13 ? 3.629 6.102 2.221 1 92.62 13 ILE B CA 1
ATOM 744 C C . ILE B 1 13 ? 3.729 5.789 0.729 1 92.62 13 ILE B C 1
ATOM 746 O O . ILE B 1 13 ? 4.281 6.578 -0.042 1 92.62 13 ILE B O 1
ATOM 750 N N . TYR B 1 14 ? 3.143 4.727 0.342 1 94.81 14 TYR B N 1
ATOM 751 C CA . TYR B 1 14 ? 3.16 4.293 -1.051 1 94.81 14 TYR B CA 1
ATOM 752 C C . TYR B 1 14 ? 2.467 5.316 -1.946 1 94.81 14 TYR B C 1
ATOM 754 O O . TYR B 1 14 ? 2.969 5.648 -3.021 1 94.81 14 TYR B O 1
ATOM 762 N N . GLU B 1 15 ? 1.303 5.805 -1.556 1 97.19 15 GLU B N 1
ATOM 763 C CA . GLU B 1 15 ? 0.581 6.824 -2.312 1 97.19 15 GLU B CA 1
ATOM 764 C C . GLU B 1 15 ? 1.396 8.109 -2.424 1 97.19 15 GLU B C 1
ATOM 766 O O . GLU B 1 15 ? 1.432 8.734 -3.484 1 97.19 15 GLU B O 1
ATOM 771 N N . PHE B 1 16 ? 2.07 8.445 -1.325 1 95 16 PHE B N 1
ATOM 772 C CA . PHE B 1 16 ? 2.918 9.633 -1.318 1 95 16 PHE B CA 1
ATOM 773 C C . PHE B 1 16 ? 4.078 9.477 -2.291 1 95 16 PHE B C 1
ATOM 775 O O . PHE B 1 16 ? 4.34 10.367 -3.105 1 95 16 PHE B O 1
ATOM 782 N N . GLU B 1 17 ? 4.676 8.289 -2.271 1 94.06 17 GLU B N 1
ATOM 783 C CA . GLU B 1 17 ? 5.824 8.016 -3.133 1 94.06 17 GLU B CA 1
ATOM 784 C C . GLU B 1 17 ? 5.406 7.914 -4.598 1 94.06 17 GLU B C 1
ATOM 786 O O . GLU B 1 17 ? 6.207 8.164 -5.496 1 94.06 17 GLU B O 1
ATOM 791 N N . SER B 1 18 ? 4.203 7.594 -4.824 1 96.12 18 SER B N 1
ATOM 792 C CA . SER B 1 18 ? 3.674 7.496 -6.184 1 96.12 18 SER B CA 1
ATOM 793 C C . SER B 1 18 ? 3.348 8.875 -6.75 1 96.12 18 SER B C 1
ATOM 795 O O . SER B 1 18 ? 2.967 8.992 -7.914 1 96.12 18 SER B O 1
ATOM 797 N N . GLY B 1 19 ? 3.32 9.891 -5.938 1 95.56 19 GLY B N 1
ATOM 798 C CA . GLY B 1 19 ? 3.113 11.25 -6.398 1 95.56 19 GLY B CA 1
ATOM 799 C C . GLY B 1 19 ? 1.664 11.695 -6.328 1 95.56 19 GLY B C 1
ATOM 800 O O . GLY B 1 19 ? 1.294 12.719 -6.902 1 95.56 19 GLY B O 1
ATOM 801 N N . HIS B 1 20 ? 0.934 10.953 -5.633 1 96.94 20 HIS B N 1
ATOM 802 C CA . HIS B 1 20 ? -0.472 11.312 -5.512 1 96.94 20 HIS B CA 1
ATOM 803 C C . HIS B 1 20 ? -0.666 12.422 -4.473 1 96.94 20 HIS B C 1
ATOM 805 O O . HIS B 1 20 ? 0.099 12.516 -3.51 1 96.94 20 HIS B O 1
ATOM 811 N N . ARG B 1 21 ? -1.733 13.266 -4.715 1 96.81 21 ARG B N 1
ATOM 812 C CA . ARG B 1 21 ? -2.096 14.297 -3.742 1 96.81 21 ARG B CA 1
ATOM 813 C C . ARG B 1 21 ? -2.896 13.695 -2.59 1 96.81 21 ARG B C 1
ATOM 815 O O . ARG B 1 21 ? -3.459 12.609 -2.717 1 96.81 21 ARG B O 1
ATOM 822 N N . ALA B 1 22 ? -2.98 14.43 -1.525 1 96.94 22 ALA B N 1
ATOM 823 C CA . ALA B 1 22 ? -3.686 13.969 -0.333 1 96.94 22 ALA B CA 1
ATOM 824 C C . ALA B 1 22 ? -5.156 13.695 -0.636 1 96.94 22 ALA B C 1
ATOM 826 O O . ALA B 1 22 ? -5.723 12.711 -0.156 1 96.94 22 ALA B O 1
ATOM 827 N N . ALA B 1 23 ? -5.738 14.531 -1.462 1 97.12 23 ALA B N 1
ATOM 828 C CA . ALA B 1 23 ? -7.148 14.359 -1.801 1 97.12 23 ALA B CA 1
ATOM 829 C C . ALA B 1 23 ? -7.363 13.102 -2.635 1 97.12 23 ALA B C 1
ATOM 831 O O . ALA B 1 23 ? -8.328 12.367 -2.424 1 97.12 23 ALA B O 1
ATOM 832 N N . GLU B 1 24 ? -6.492 12.883 -3.549 1 97.5 24 GLU B N 1
ATOM 833 C CA . GLU B 1 24 ? -6.551 11.68 -4.371 1 97.5 24 GLU B CA 1
ATOM 834 C C . GLU B 1 24 ? -6.332 10.422 -3.527 1 97.5 24 GLU B C 1
ATOM 836 O O . GLU B 1 24 ? -7.035 9.43 -3.691 1 97.5 24 GLU B O 1
ATOM 841 N N . THR B 1 25 ? -5.344 10.555 -2.676 1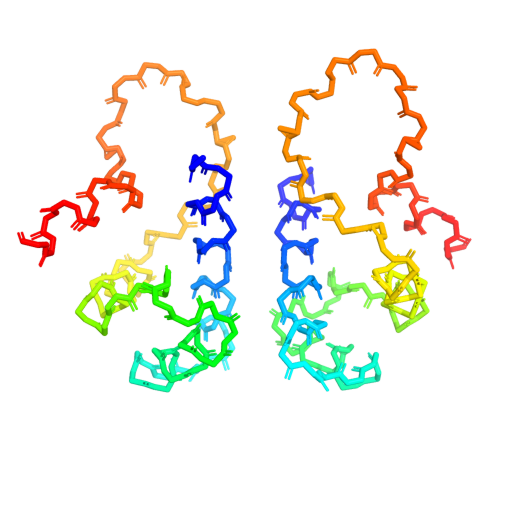 97.31 25 THR B N 1
ATOM 842 C CA . THR B 1 25 ? -5.043 9.445 -1.78 1 97.31 25 THR B CA 1
ATOM 843 C C . THR B 1 25 ? -6.258 9.094 -0.924 1 97.31 25 THR B C 1
ATOM 845 O O . THR B 1 25 ? -6.598 7.918 -0.77 1 97.31 25 THR B O 1
ATOM 848 N N . HIS B 1 26 ? -6.902 10.109 -0.416 1 96.81 26 HIS B N 1
ATOM 849 C CA . HIS B 1 26 ? -8.102 9.883 0.388 1 96.81 26 HIS B CA 1
ATOM 850 C C . HIS B 1 26 ? -9.172 9.148 -0.414 1 96.81 26 HIS B C 1
ATOM 852 O O . HIS B 1 26 ? -9.805 8.219 0.093 1 96.81 26 HIS B O 1
ATOM 858 N N . ARG B 1 27 ? -9.383 9.508 -1.647 1 97.06 27 ARG B N 1
ATOM 859 C CA . ARG B 1 27 ? -10.359 8.844 -2.5 1 97.06 27 ARG B CA 1
ATOM 860 C C . ARG B 1 27 ? -9.984 7.383 -2.73 1 97.06 27 ARG B C 1
ATOM 862 O O . ARG B 1 27 ? -10.828 6.496 -2.629 1 97.06 27 ARG B O 1
ATOM 869 N N . ASN B 1 28 ? -8.711 7.211 -3.014 1 97.5 28 A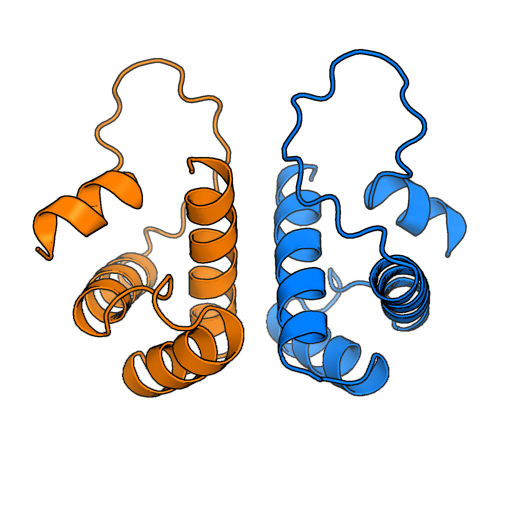SN B N 1
ATOM 870 C CA . ASN B 1 28 ? -8.234 5.855 -3.258 1 97.5 28 ASN B CA 1
ATOM 871 C C . ASN B 1 28 ? -8.414 4.965 -2.029 1 97.5 28 ASN B C 1
ATOM 873 O O . ASN B 1 28 ? -8.914 3.846 -2.139 1 97.5 28 ASN B O 1
ATOM 877 N N . LEU B 1 29 ? -7.98 5.488 -0.832 1 96.5 29 LEU B N 1
ATOM 878 C CA . LEU B 1 29 ? -8.07 4.715 0.404 1 96.5 29 LEU B CA 1
ATOM 879 C C . LEU B 1 29 ? -9.523 4.48 0.793 1 96.5 29 LEU B C 1
ATOM 881 O O . LEU B 1 29 ? -9.867 3.422 1.326 1 96.5 29 LEU B O 1
ATOM 885 N N . SER B 1 30 ? -10.414 5.461 0.502 1 96.56 30 SER B N 1
ATOM 886 C CA . SER B 1 30 ? -11.836 5.301 0.799 1 96.56 30 SER B CA 1
ATOM 887 C C . SER B 1 30 ? -12.461 4.191 -0.041 1 96.56 30 SER B C 1
ATOM 889 O O . SER B 1 30 ? -13.344 3.475 0.426 1 96.56 30 SER B O 1
ATOM 891 N N . GLN B 1 31 ? -12.008 4.078 -1.241 1 96 31 GLN B N 1
ATOM 892 C CA . GLN B 1 31 ? -12.508 3.025 -2.121 1 96 31 GLN B CA 1
ATOM 893 C C . GLN B 1 31 ? -12.07 1.646 -1.634 1 96 31 GLN B C 1
ATOM 895 O O . GLN B 1 31 ? -12.828 0.68 -1.724 1 96 31 GLN B O 1
ATOM 900 N N . VAL B 1 32 ? -10.898 1.599 -1.093 1 94.69 32 VAL B N 1
ATOM 901 C CA . VAL B 1 32 ? -10.32 0.314 -0.719 1 94.69 32 VAL B CA 1
ATOM 902 C C . VAL B 1 32 ? -10.742 -0.054 0.701 1 94.69 32 VAL B C 1
ATOM 904 O O . VAL B 1 32 ? -11.117 -1.199 0.967 1 94.69 32 VAL B O 1
ATOM 907 N N . PHE B 1 33 ? -10.734 0.963 1.64 1 93.31 33 PHE B N 1
ATOM 908 C CA . PHE B 1 33 ? -10.938 0.667 3.053 1 93.31 33 PHE B CA 1
ATOM 909 C C . PHE B 1 33 ? -12.344 1.062 3.492 1 93.31 33 PHE B C 1
ATOM 911 O O . PHE B 1 33 ? -12.781 0.702 4.586 1 93.31 33 PHE B O 1
ATOM 918 N N . GLY B 1 34 ? -13.047 1.863 2.736 1 93.31 34 GLY B N 1
ATOM 919 C CA . GLY B 1 34 ? -14.383 2.297 3.105 1 93.31 34 GLY B CA 1
ATOM 920 C C . GLY B 1 34 ? -14.398 3.213 4.316 1 93.31 34 GLY B C 1
ATOM 921 O O . GLY B 1 34 ? -13.695 4.223 4.348 1 93.31 34 GLY B O 1
ATOM 922 N N . THR B 1 35 ? -15.102 2.799 5.395 1 90.94 35 THR B N 1
ATOM 923 C CA . THR B 1 35 ? -15.289 3.623 6.582 1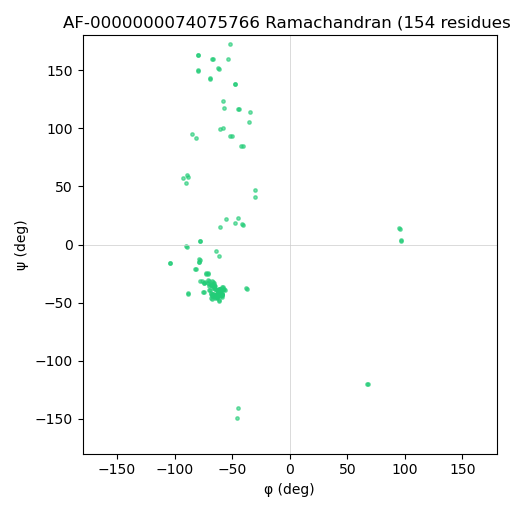 90.94 35 THR B CA 1
ATOM 924 C C . THR B 1 35 ? -14.047 3.605 7.461 1 90.94 35 THR B C 1
ATOM 926 O O . THR B 1 35 ? -13.875 4.465 8.328 1 90.94 35 THR B O 1
ATOM 929 N N . GLU B 1 36 ? -13.18 2.605 7.133 1 89.75 36 GLU B N 1
ATOM 930 C CA . GLU B 1 36 ? -11.969 2.467 7.941 1 89.75 36 GLU B CA 1
ATOM 931 C C . GLU B 1 36 ? -10.828 3.301 7.371 1 89.75 36 GLU B C 1
ATOM 933 O O . GLU B 1 36 ? -9.742 3.35 7.949 1 89.75 36 GLU B O 1
ATOM 938 N N . ALA B 1 37 ? -11.117 3.957 6.262 1 93.56 37 ALA B N 1
ATOM 939 C CA . ALA B 1 37 ? -10.094 4.797 5.645 1 93.56 37 ALA B CA 1
ATOM 940 C C . ALA B 1 37 ? -9.812 6.031 6.5 1 93.56 37 ALA B C 1
ATOM 942 O O . ALA B 1 37 ? -10.727 6.598 7.105 1 93.56 37 ALA B O 1
ATOM 943 N N . PRO B 1 38 ? -8.523 6.426 6.547 1 93.38 38 PRO B N 1
ATOM 944 C CA . PRO B 1 38 ? -8.234 7.695 7.219 1 93.38 38 PRO B CA 1
ATOM 945 C C . PRO B 1 38 ? -8.914 8.891 6.559 1 93.38 38 PRO B C 1
ATOM 947 O O . PRO B 1 38 ? -9.164 8.875 5.352 1 93.38 38 PRO B O 1
ATOM 950 N N . SER B 1 39 ? -9.18 9.836 7.379 1 94.19 39 SER B N 1
ATOM 951 C CA . SER B 1 39 ? -9.75 11.07 6.848 1 94.19 39 SER B CA 1
ATOM 952 C C . SER B 1 39 ? -8.75 11.812 5.969 1 94.19 39 SER B C 1
ATOM 954 O O . SER B 1 39 ? -7.543 11.57 6.055 1 94.19 39 SER B O 1
ATOM 956 N N . GLU B 1 40 ? -9.328 12.672 5.152 1 96 40 GLU B N 1
ATOM 957 C CA . GLU B 1 40 ? -8.453 13.5 4.32 1 96 40 GLU B CA 1
ATOM 958 C C . GLU B 1 40 ? -7.488 14.312 5.172 1 96 40 GLU B C 1
ATOM 960 O O . GLU B 1 40 ? -6.332 14.516 4.793 1 96 40 GLU B O 1
ATOM 965 N N . ARG B 1 41 ? -7.945 14.812 6.273 1 94.44 41 ARG B N 1
ATOM 966 C CA . ARG B 1 41 ? -7.094 15.578 7.18 1 94.44 41 ARG B CA 1
ATOM 967 C C . ARG B 1 41 ? -5.91 14.742 7.656 1 94.44 41 ARG B C 1
ATOM 969 O O . ARG B 1 41 ? -4.773 15.211 7.66 1 94.44 41 ARG B O 1
ATOM 976 N N . THR B 1 42 ? -6.246 13.555 8 1 92.25 42 THR B N 1
ATOM 977 C CA . THR B 1 42 ? -5.195 12.641 8.438 1 92.25 42 THR B CA 1
ATOM 978 C C . THR B 1 42 ? -4.176 12.414 7.324 1 92.25 42 THR B C 1
ATOM 980 O O . THR B 1 42 ? -2.969 12.477 7.559 1 92.25 42 THR B O 1
ATOM 983 N N . ALA B 1 43 ? -4.684 12.219 6.125 1 94.69 43 ALA B N 1
ATOM 984 C CA . ALA B 1 43 ? -3.787 12.023 4.988 1 94.69 43 ALA B CA 1
ATOM 985 C C . ALA B 1 43 ? -2.895 13.242 4.781 1 94.69 43 ALA B C 1
ATOM 987 O O . ALA B 1 43 ? -1.692 13.109 4.543 1 94.69 43 ALA B O 1
ATOM 988 N N . ARG B 1 44 ? -3.443 14.375 4.93 1 95.31 44 ARG B N 1
ATOM 989 C CA . ARG B 1 44 ? -2.705 15.617 4.727 1 95.31 44 ARG B CA 1
ATOM 990 C C . ARG B 1 44 ? -1.595 15.773 5.758 1 95.31 44 ARG B C 1
ATOM 992 O O . ARG B 1 44 ? -0.484 16.188 5.426 1 95.31 44 ARG B O 1
ATOM 999 N N . VAL B 1 45 ? -1.901 15.523 6.961 1 91.75 45 VAL B N 1
ATOM 1000 C CA . VAL B 1 45 ? -0.921 15.625 8.039 1 91.75 45 VAL B CA 1
ATOM 1001 C C . VAL B 1 45 ? 0.248 14.68 7.762 1 91.75 45 VAL B C 1
ATOM 1003 O O . VAL B 1 45 ? 1.411 15.07 7.879 1 91.75 45 VAL B O 1
ATOM 1006 N N . TRP B 1 46 ? -0.062 13.508 7.332 1 90.81 46 TRP B N 1
ATOM 1007 C CA . TRP B 1 46 ? 0.975 12.523 7.039 1 90.81 46 TRP B CA 1
ATOM 1008 C C . TRP B 1 46 ? 1.818 12.961 5.848 1 90.81 46 TRP B C 1
ATOM 1010 O O . TRP B 1 46 ? 3.043 12.812 5.855 1 90.81 46 TRP B O 1
ATOM 1020 N N . PHE B 1 47 ? 1.181 13.445 4.902 1 93 47 PHE B N 1
ATOM 1021 C CA . PHE B 1 47 ? 1.906 13.906 3.723 1 93 47 PHE B CA 1
ATOM 1022 C C . PHE B 1 47 ? 2.871 15.031 4.086 1 93 47 PHE B C 1
ATOM 1024 O O . PHE B 1 47 ? 3.979 15.102 3.549 1 93 47 PHE B O 1
ATOM 1031 N N . GLN B 1 48 ? 2.436 15.891 4.969 1 93.06 48 GLN B N 1
ATOM 1032 C CA . GLN B 1 48 ? 3.307 16.969 5.426 1 93.06 48 GLN B CA 1
ATOM 1033 C C . GLN B 1 48 ? 4.527 16.406 6.156 1 93.06 48 GLN B C 1
ATOM 1035 O O . GLN B 1 48 ? 5.645 16.906 5.965 1 93.06 48 GLN B O 1
ATOM 1040 N N . ARG B 1 49 ? 4.305 15.438 6.883 1 88.56 49 ARG B N 1
ATOM 1041 C CA . ARG B 1 49 ? 5.398 14.805 7.605 1 88.56 49 ARG B CA 1
ATOM 1042 C C . ARG B 1 49 ? 6.363 14.117 6.645 1 88.56 49 ARG B C 1
ATOM 1044 O O . ARG B 1 49 ? 7.582 14.203 6.809 1 88.56 49 ARG B O 1
ATOM 1051 N N . LEU B 1 50 ? 5.809 13.445 5.719 1 87.94 50 LEU B N 1
ATOM 1052 C CA . LEU B 1 50 ? 6.625 12.75 4.734 1 87.94 50 LEU B CA 1
ATOM 1053 C C . LEU B 1 50 ? 7.422 13.734 3.885 1 87.94 50 LEU B C 1
ATOM 1055 O O . LEU B 1 50 ? 8.578 13.477 3.545 1 87.94 50 LEU B O 1
ATOM 1059 N N . LYS B 1 51 ? 6.828 14.797 3.582 1 91.12 51 LYS B N 1
ATOM 1060 C CA . LYS B 1 51 ? 7.508 15.844 2.812 1 91.12 51 LYS B CA 1
ATOM 1061 C C . LYS B 1 51 ? 8.664 16.453 3.607 1 91.12 51 LYS B C 1
ATOM 1063 O O . LYS B 1 51 ? 9.695 16.812 3.035 1 91.12 51 LYS B O 1
ATOM 1068 N N . ALA B 1 52 ? 8.445 16.547 4.863 1 88.5 52 ALA B N 1
ATOM 1069 C CA . ALA B 1 52 ? 9.445 17.156 5.734 1 88.5 52 ALA B CA 1
ATOM 1070 C C . ALA B 1 52 ? 10.586 16.188 6.016 1 88.5 52 ALA B C 1
ATOM 1072 O O . ALA B 1 52 ? 11.578 16.547 6.652 1 88.5 52 ALA B O 1
ATOM 1073 N N . GLY B 1 53 ? 10.586 14.969 5.426 1 78.38 53 GLY B N 1
ATOM 1074 C CA . GLY B 1 53 ? 11.672 14 5.547 1 78.38 53 GLY B CA 1
ATOM 1075 C C . GLY B 1 53 ? 11.43 12.961 6.621 1 78.38 53 GLY B C 1
ATOM 1076 O O . GLY B 1 53 ? 12.328 12.18 6.945 1 78.38 53 GLY B O 1
ATOM 1077 N N . ASN B 1 54 ? 10.312 13.008 7.23 1 64.25 54 ASN B N 1
ATOM 1078 C CA . ASN B 1 54 ? 9.992 12.062 8.297 1 64.25 54 ASN B CA 1
ATOM 1079 C C . ASN B 1 54 ? 9.344 10.797 7.738 1 64.25 54 ASN B C 1
ATOM 1081 O O . ASN B 1 54 ? 8.141 10.594 7.887 1 64.25 54 ASN B O 1
ATOM 1085 N N . LYS B 1 55 ? 10.047 10.086 6.824 1 60.38 55 LYS B N 1
ATOM 1086 C CA . LYS B 1 55 ? 9.516 8.836 6.277 1 60.38 55 LYS B CA 1
ATOM 1087 C C . LYS B 1 55 ? 9.938 7.641 7.121 1 60.38 55 LYS B C 1
ATOM 1089 O O . LYS B 1 55 ? 10.117 6.539 6.602 1 60.38 55 LYS B O 1
ATOM 1094 N N . LYS B 1 56 ? 9.719 7.629 8.391 1 54.31 56 LYS B N 1
ATOM 1095 C CA . LYS B 1 56 ? 10.18 6.453 9.125 1 54.31 56 LYS B CA 1
ATOM 1096 C C . LYS B 1 56 ? 9.188 5.301 8.992 1 54.31 56 LYS B C 1
ATOM 1098 O O . LYS B 1 56 ? 8.016 5.43 9.359 1 54.31 56 LYS B O 1
ATOM 1103 N N . LEU B 1 57 ? 9.383 4.441 7.988 1 54.56 57 LEU B N 1
ATOM 1104 C CA . LEU B 1 57 ? 8.68 3.172 7.852 1 54.56 57 LEU B CA 1
ATOM 1105 C C . LEU B 1 57 ? 8.969 2.26 9.039 1 54.56 57 LEU B C 1
ATOM 1107 O O . LEU B 1 57 ? 8.477 1.131 9.094 1 54.56 57 LEU B O 1
ATOM 1111 N N . GLU B 1 58 ? 10.016 2.674 9.945 1 48.47 58 GLU B N 1
ATOM 1112 C CA . GLU B 1 58 ? 10.594 1.674 10.836 1 48.47 58 GLU B CA 1
ATOM 1113 C C . GLU B 1 58 ? 9.516 0.908 11.586 1 48.47 58 GLU B C 1
ATOM 1115 O O . GLU B 1 58 ? 8.648 1.511 12.227 1 48.47 58 GLU B 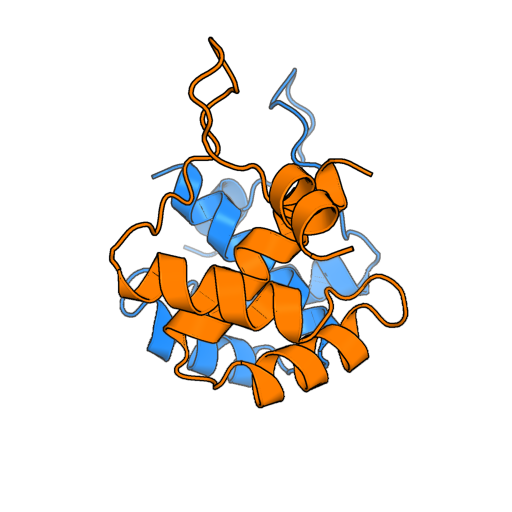O 1
ATOM 1120 N N . ASP B 1 59 ? 9.141 -0.16 11.07 1 46.03 59 ASP B N 1
ATOM 1121 C CA . ASP B 1 59 ? 8.562 -1.177 11.938 1 46.03 59 ASP B CA 1
ATOM 1122 C C . ASP B 1 59 ? 9.328 -1.275 13.258 1 46.03 59 ASP B C 1
ATOM 1124 O O . ASP B 1 59 ? 10.086 -2.227 13.469 1 46.03 59 ASP B O 1
ATOM 1128 N N . GLU B 1 60 ? 10.156 -0.369 13.727 1 42.38 60 GLU B N 1
ATOM 1129 C CA . GLU B 1 60 ? 10.883 -0.634 14.969 1 42.38 60 GLU B CA 1
ATOM 1130 C C . GLU B 1 60 ? 9.961 -1.239 16.031 1 42.38 60 GLU B C 1
ATOM 1132 O O . GLU B 1 60 ? 8.82 -0.801 16.188 1 42.38 60 GLU B O 1
ATOM 1137 N N . PRO B 1 61 ? 10.328 -2.473 16.375 1 40.16 61 PRO B N 1
ATOM 1138 C CA . PRO B 1 61 ? 9.695 -2.85 17.641 1 40.16 61 PRO B CA 1
ATOM 1139 C C . PRO B 1 61 ? 9.555 -1.671 18.609 1 40.16 61 PRO B C 1
ATOM 1141 O O . PRO B 1 61 ? 10.391 -0.759 18.594 1 40.16 61 PRO B O 1
ATOM 1144 N N . ARG B 1 62 ? 8.414 -1.162 18.781 1 38.72 62 ARG B N 1
ATOM 1145 C CA . ARG B 1 62 ? 8.219 -0.178 19.844 1 38.72 62 ARG B CA 1
ATOM 1146 C C . ARG B 1 62 ? 9.164 -0.429 21 1 38.72 62 ARG B C 1
ATOM 1148 O O . ARG B 1 62 ? 8.891 -1.278 21.859 1 38.72 62 ARG B O 1
ATOM 1155 N N . SER B 1 63 ? 10.414 -0.657 20.875 1 35.38 63 SER B N 1
ATOM 1156 C CA . SER B 1 63 ? 10.898 -0.519 22.25 1 35.38 63 SER B CA 1
ATOM 1157 C C . SER B 1 63 ? 10.312 0.721 22.906 1 35.38 63 SER B C 1
ATOM 1159 O O . SER B 1 63 ? 9.602 1.503 22.266 1 35.38 63 SER B O 1
ATOM 1161 N N . SER B 1 64 ? 11.211 1.592 23.844 1 35.72 64 SER B N 1
ATOM 1162 C CA . SER B 1 64 ? 10.898 2.758 24.672 1 35.72 64 SER B CA 1
ATOM 1163 C C . SER B 1 64 ? 10.219 3.848 23.844 1 35.72 64 SER B C 1
ATOM 1165 O O . SER B 1 64 ? 10.414 3.932 22.641 1 35.72 64 SER B O 1
ATOM 1167 N N . ARG B 1 65 ? 9.422 4.883 24.5 1 37.03 65 ARG B N 1
ATOM 1168 C CA . ARG B 1 65 ? 8.406 5.883 24.203 1 37.03 65 ARG B CA 1
ATOM 1169 C C . ARG B 1 65 ? 8.875 6.816 23.094 1 37.03 65 ARG B C 1
ATOM 1171 O O . ARG B 1 65 ? 9.188 7.98 23.328 1 37.03 65 ARG B O 1
ATOM 1178 N N . PRO B 1 66 ? 9.781 6.484 22.281 1 39.5 66 PRO B N 1
ATOM 1179 C CA . PRO B 1 66 ? 9.984 7.688 21.484 1 39.5 66 PRO B CA 1
ATOM 1180 C C . PRO B 1 66 ? 8.703 8.172 20.797 1 39.5 66 PRO B C 1
ATOM 1182 O O . PRO B 1 66 ? 7.805 7.371 20.531 1 39.5 66 PRO B O 1
ATOM 1185 N N . THR B 1 67 ? 8.141 9.352 21.047 1 38.91 67 THR B N 1
ATOM 1186 C CA . THR B 1 67 ? 6.914 10.031 20.641 1 38.91 67 THR B CA 1
ATOM 1187 C C . THR B 1 67 ? 6.688 9.883 19.141 1 38.91 67 THR B C 1
ATOM 1189 O O . THR B 1 67 ? 7.184 10.688 18.359 1 38.91 67 THR B O 1
ATOM 1192 N N . ALA B 1 68 ? 7.227 8.945 18.594 1 43.16 68 ALA B N 1
ATOM 1193 C CA . ALA B 1 68 ? 6.777 8.938 17.203 1 43.16 68 ALA B CA 1
ATOM 1194 C C . ALA B 1 68 ? 5.258 8.836 17.109 1 43.16 68 ALA B C 1
ATOM 1196 O O . ALA B 1 68 ? 4.648 7.965 17.734 1 43.16 68 ALA B O 1
ATOM 1197 N N . VAL B 1 69 ? 4.715 9.93 16.891 1 44.88 69 VAL B N 1
ATOM 1198 C CA . VAL B 1 69 ? 3.271 10.039 16.703 1 44.88 69 VAL B CA 1
ATOM 1199 C C . VAL B 1 69 ? 2.764 8.875 15.859 1 44.88 69 VAL B C 1
ATOM 1201 O O . VAL B 1 69 ? 3.193 8.695 14.719 1 44.88 69 VAL B O 1
ATOM 1204 N N . SER B 1 70 ? 2.527 7.844 16.516 1 51.72 70 SER B N 1
ATOM 1205 C CA . SER B 1 70 ? 1.91 6.684 15.875 1 51.72 70 SER B CA 1
ATOM 1206 C C . SER B 1 70 ? 0.704 7.094 15.039 1 51.72 70 SER B C 1
ATOM 1208 O O . SER B 1 70 ? 0.047 8.094 15.328 1 51.72 70 SER B O 1
ATOM 1210 N N . PHE B 1 71 ? 0.687 6.48 13.93 1 53.88 71 PHE B N 1
ATOM 1211 C CA . PHE B 1 71 ? -0.505 6.652 13.109 1 53.88 71 PHE B CA 1
ATOM 1212 C C . PHE B 1 71 ? -1.757 6.707 13.977 1 53.88 71 PHE B C 1
ATOM 1214 O O . PHE B 1 71 ? -2.656 7.512 13.727 1 53.88 71 PHE B O 1
ATOM 1221 N N . ASP B 1 72 ? -1.676 5.863 14.977 1 55.97 72 ASP B N 1
ATOM 1222 C CA . ASP B 1 72 ? -2.822 5.844 15.883 1 55.97 72 ASP B CA 1
ATOM 1223 C C . ASP B 1 72 ? -2.951 7.168 16.625 1 55.97 72 ASP B C 1
ATOM 1225 O O . ASP B 1 72 ? -4.062 7.625 16.906 1 55.97 72 ASP B O 1
ATOM 1229 N N . GLU B 1 73 ? -1.78 7.695 16.938 1 55.5 73 GLU B N 1
ATOM 1230 C CA . GLU B 1 73 ? -1.804 8.953 17.672 1 55.5 73 GLU B CA 1
ATOM 1231 C C . GLU B 1 73 ? -2.283 10.102 16.797 1 55.5 73 GLU B C 1
ATOM 1233 O O . GLU B 1 73 ? -2.994 11 17.25 1 55.5 73 GLU B O 1
ATOM 1238 N N . LEU B 1 74 ? -1.939 10.062 15.625 1 55.44 74 LEU B N 1
ATOM 1239 C CA . LEU B 1 74 ? -2.357 11.117 14.711 1 55.44 74 LEU B CA 1
ATOM 1240 C C . LEU B 1 74 ? -3.852 11.023 14.414 1 55.44 74 LEU B C 1
ATOM 1242 O O . LEU B 1 74 ? -4.516 12.039 14.219 1 55.44 74 LEU B O 1
ATOM 1246 N N . LYS B 1 75 ? -4.277 9.789 14.414 1 55.25 75 LYS B N 1
ATOM 1247 C CA . LYS B 1 75 ? -5.727 9.641 14.289 1 55.25 75 LYS B CA 1
ATOM 1248 C C . LYS B 1 75 ? -6.453 10.383 15.398 1 55.25 75 LYS B C 1
ATOM 1250 O O . LYS B 1 75 ? -7.508 10.984 15.172 1 55.25 75 LYS B O 1
ATOM 1255 N N . ASN B 1 76 ? -5.848 10.305 16.547 1 55.09 76 ASN B N 1
ATOM 1256 C CA . ASN B 1 76 ? -6.461 10.969 17.703 1 55.09 76 ASN B CA 1
ATOM 1257 C C . ASN B 1 76 ? -6.367 12.484 17.594 1 55.09 76 ASN B C 1
ATOM 1259 O O . ASN B 1 76 ? -7.227 13.211 18.094 1 55.09 76 ASN B O 1
ATOM 1263 N N . LEU B 1 77 ? -5.355 12.859 16.969 1 51.53 77 LEU B N 1
ATOM 1264 C CA . LEU B 1 77 ? -5.172 14.305 16.891 1 51.53 77 LEU B CA 1
ATOM 1265 C C . LEU B 1 77 ? -6.09 14.914 15.828 1 51.53 77 LEU B C 1
ATOM 1267 O O . LEU B 1 77 ? -6.523 16.062 15.969 1 51.53 77 LEU B O 1
ATOM 1271 N N . ALA B 1 78 ? -6.328 14.164 14.867 1 52.41 78 ALA B N 1
ATOM 1272 C CA . ALA B 1 78 ? -7.168 14.719 13.805 1 52.41 78 ALA B CA 1
ATOM 1273 C C . ALA B 1 78 ? -8.648 14.617 14.172 1 52.41 78 ALA B C 1
ATOM 1275 O O . ALA B 1 78 ? -9.492 15.266 13.547 1 52.41 78 ALA B O 1
ATOM 1276 N N . GLU B 1 79 ? -9.039 13.734 15.086 1 43.59 79 GLU B N 1
ATOM 1277 C CA . GLU B 1 79 ? -10.398 13.812 15.609 1 43.59 79 GLU B CA 1
ATOM 1278 C C . GLU B 1 79 ? -10.539 14.953 16.609 1 43.59 79 GLU B C 1
ATOM 1280 O O . GLU B 1 79 ? -9.586 15.297 17.312 1 43.59 79 GLU B O 1
#

Solvent-accessible surface area (backbone atoms only — not comparable to full-atom values): 9277 Å² total; per-residue (Å²): 116,71,67,57,50,50,46,50,49,45,43,51,51,49,39,51,65,67,67,50,50,43,68,55,42,28,53,54,40,32,70,59,49,46,89,74,30,68,50,50,67,48,40,41,55,48,49,53,38,41,71,73,66,58,66,80,74,72,77,59,73,79,61,82,85,67,81,62,75,39,70,68,49,45,53,56,66,68,96,115,71,67,57,49,50,47,50,48,46,44,51,52,50,39,51,65,65,66,50,51,43,66,57,42,30,53,53,40,33,72,60,50,46,89,75,31,69,51,50,67,46,41,42,54,49,50,53,39,42,71,74,65,57,66,79,73,72,77,57,75,78,63,82,84,66,82,61,76,39,68,68,49,45,53,57,65,68,96

Foldseek 3Di:
DVVVLLVLLVLLVVCLVVPHDLVVSQVVQCVVVPPSGDDSVLSNVVSVCVVVVNSCNPPPDPDDPDPPCRSVNSSVVVD/DVVVLLVLLVLLLVCLVVPHDLVVSQVVQCVVVPPSGQDSVLSNVVSVCVVVVNSCNPPPPPDDCPPPCRSVNSSVVVD

Organism: Necator americanus (NCBI:txid51031)

InterPro domains:
  IPR041426 Mos1 transposase, HTH domain [PF17906] (6-54)
  IPR052709 Transposase-Methyltransferase Hybrid [PTHR46060] (1-72)